Protein AF-A0A0P8XNI1-F1 (afdb_monomer_lite)

Radius of gyration: 15.08 Å; chains: 1; bounding box: 29×15×45 Å

Organism: Pseudomonas fluorescens (NCBI:txid294)

Foldseek 3Di:
DDQDQPPVLVVLVVQLVVLQVCLVPDPDVVSSVVSVVVSVVSVVVNVVSSVVSVVVVCVVVVD

Sequence (63 aa):
MMIEIPPMLLETLGRANELYMHAMVTDDPLKAERLKDDWRIDMIMLMIGLNEAVEAQRNAAGE

Secondary structure (DSSP, 8-state):
---PPPHHHHHHHHHHHHHHHHHHT---HHHHHH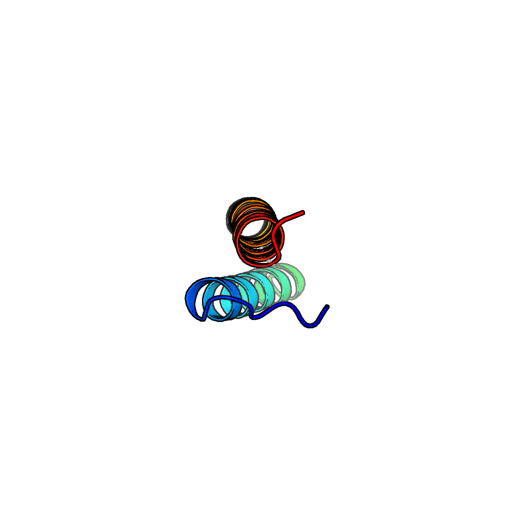HHHHHHHHHHHHHHHHHHHHHHHHHHHT-

pLDDT: mean 92.15, std 8.02, range [61.66, 98.12]

Structure (mmCIF, N/CA/C/O backbone):
data_AF-A0A0P8XNI1-F1
#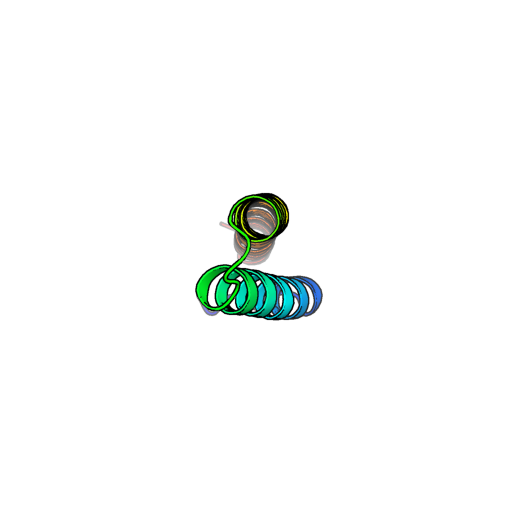
_entry.id   AF-A0A0P8XNI1-F1
#
loop_
_atom_site.group_PDB
_atom_site.id
_atom_site.type_symbol
_atom_site.label_atom_id
_atom_site.label_alt_id
_atom_site.label_comp_id
_atom_site.label_asym_id
_atom_site.label_entity_id
_atom_site.label_seq_id
_atom_site.pdbx_PDB_ins_code
_atom_site.Cartn_x
_atom_site.Cartn_y
_atom_site.Cartn_z
_atom_site.occupancy
_atom_site.B_iso_or_equiv
_atom_site.auth_seq_id
_atom_site.auth_comp_id
_atom_site.auth_asym_id
_atom_site.auth_atom_id
_atom_site.pdbx_PDB_model_num
ATOM 1 N N . MET A 1 1 ? -10.068 -11.118 18.990 1.00 64.06 1 MET A N 1
ATOM 2 C CA . MET A 1 1 ? -10.503 -9.817 18.448 1.00 64.06 1 MET A CA 1
ATOM 3 C C . MET A 1 1 ? -10.463 -9.927 16.933 1.00 64.06 1 MET A C 1
ATOM 5 O O . MET A 1 1 ? -9.413 -10.281 16.412 1.00 64.06 1 MET A O 1
ATOM 9 N N . MET A 1 2 ? -11.599 -9.779 16.248 1.00 70.88 2 MET A N 1
ATOM 10 C CA . MET A 1 2 ? -11.636 -9.738 14.782 1.00 70.88 2 MET A CA 1
ATOM 11 C C . MET A 1 2 ? -11.528 -8.270 14.382 1.00 70.88 2 MET A C 1
ATOM 13 O O . MET A 1 2 ? -12.354 -7.480 14.826 1.00 70.88 2 MET A O 1
ATOM 17 N N . ILE A 1 3 ? -10.495 -7.916 13.615 1.00 74.25 3 ILE A N 1
ATOM 18 C CA . ILE A 1 3 ? -10.273 -6.533 13.199 1.00 74.25 3 ILE A CA 1
ATOM 19 C C . ILE A 1 3 ? -11.067 -6.272 11.929 1.00 74.25 3 ILE A C 1
ATOM 21 O O . ILE A 1 3 ? -10.751 -6.827 10.879 1.00 74.25 3 ILE A O 1
ATOM 25 N N . GLU A 1 4 ? -12.088 -5.424 12.022 1.00 81.56 4 GLU A N 1
ATOM 26 C CA . GLU A 1 4 ? -12.727 -4.859 10.837 1.00 81.56 4 GLU A CA 1
ATOM 27 C C . GLU A 1 4 ? -11.746 -3.917 10.135 1.00 81.56 4 GLU A C 1
ATOM 29 O O . GLU A 1 4 ? -11.297 -2.921 10.704 1.00 81.56 4 GLU A O 1
ATOM 34 N N . ILE A 1 5 ? -11.380 -4.265 8.901 1.00 83.38 5 ILE A N 1
ATOM 35 C CA . ILE A 1 5 ? -10.494 -3.456 8.068 1.00 83.38 5 ILE A CA 1
ATOM 36 C C . ILE A 1 5 ? -11.359 -2.449 7.296 1.00 83.38 5 ILE A C 1
ATOM 38 O O . ILE A 1 5 ? -12.251 -2.875 6.556 1.00 83.38 5 ILE A O 1
ATOM 42 N N . PRO A 1 6 ? -11.104 -1.132 7.415 1.00 86.06 6 PRO A N 1
ATOM 43 C CA . PRO A 1 6 ? -11.792 -0.124 6.618 1.00 86.06 6 PRO A CA 1
ATOM 44 C C . PRO A 1 6 ? -11.709 -0.425 5.108 1.00 86.06 6 PRO A C 1
ATOM 46 O O . PRO A 1 6 ? -10.622 -0.756 4.625 1.00 86.06 6 PRO A O 1
ATOM 49 N N . PRO A 1 7 ? -12.795 -0.244 4.329 1.00 90.19 7 PRO A N 1
ATOM 50 C CA . PRO A 1 7 ? -12.802 -0.517 2.885 1.00 90.19 7 PRO A CA 1
ATOM 51 C C . PRO A 1 7 ? -11.670 0.177 2.115 1.00 90.19 7 PRO A C 1
ATOM 53 O O . PRO A 1 7 ? -11.034 -0.428 1.260 1.00 90.19 7 PRO A O 1
ATOM 56 N N . MET A 1 8 ? -11.339 1.411 2.502 1.00 89.94 8 MET A N 1
ATOM 57 C CA . MET A 1 8 ? -10.230 2.182 1.932 1.00 89.94 8 MET A CA 1
ATOM 58 C C . MET A 1 8 ? -8.863 1.489 2.086 1.00 89.94 8 MET A C 1
ATOM 60 O O . MET A 1 8 ? -8.006 1.607 1.208 1.00 89.94 8 MET A O 1
ATOM 64 N N . LEU A 1 9 ? -8.638 0.741 3.173 1.00 92.31 9 LEU A N 1
ATOM 65 C CA . LEU A 1 9 ? -7.400 -0.026 3.347 1.00 92.31 9 LEU A CA 1
ATOM 66 C C . LEU A 1 9 ? -7.383 -1.268 2.461 1.00 92.31 9 LEU A C 1
ATOM 68 O O . LEU A 1 9 ? -6.332 -1.621 1.942 1.00 92.31 9 LEU A O 1
ATOM 72 N N . LEU A 1 10 ? -8.532 -1.904 2.227 1.00 92.19 10 LEU A N 1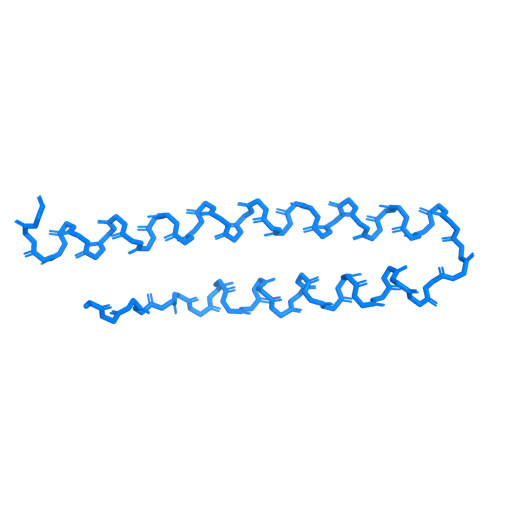
ATOM 73 C CA . LEU A 1 10 ? -8.617 -3.018 1.279 1.00 92.19 10 LEU A CA 1
ATOM 74 C C . LEU A 1 10 ? -8.352 -2.550 -0.158 1.00 92.19 10 LEU A C 1
ATOM 76 O O . LEU A 1 10 ? -7.608 -3.204 -0.885 1.00 92.19 10 LEU A O 1
ATOM 80 N N . GLU A 1 11 ? -8.891 -1.395 -0.549 1.00 94.31 11 GLU A N 1
ATOM 81 C CA . GLU A 1 11 ? -8.616 -0.782 -1.855 1.00 94.31 11 GLU A CA 1
ATOM 82 C C . GLU A 1 11 ? -7.135 -0.419 -2.0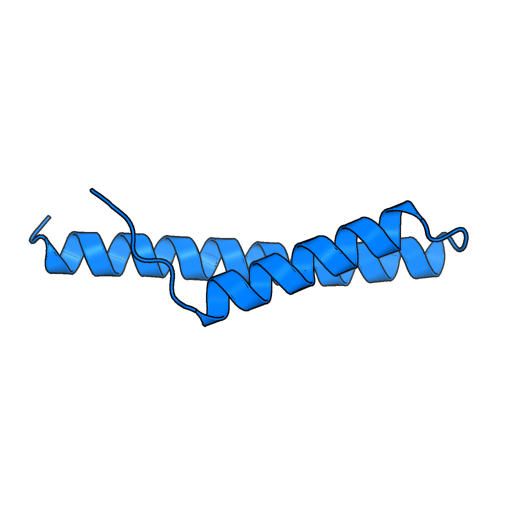12 1.00 94.31 11 GLU A C 1
ATOM 84 O O . GLU A 1 11 ? -6.516 -0.733 -3.031 1.00 94.31 11 GLU A O 1
ATOM 89 N N . THR A 1 12 ? -6.537 0.182 -0.980 1.00 95.31 12 THR A N 1
ATOM 90 C CA . THR A 1 12 ? -5.106 0.521 -0.981 1.00 95.31 12 THR A CA 1
ATOM 91 C C . THR A 1 12 ? -4.235 -0.738 -1.055 1.00 95.31 12 THR A C 1
ATOM 93 O O . THR A 1 12 ? -3.233 -0.747 -1.765 1.00 95.31 12 THR A O 1
ATOM 96 N N . LEU A 1 13 ? -4.634 -1.829 -0.392 1.00 95.31 13 LEU A N 1
ATOM 97 C CA . LEU A 1 13 ? -3.938 -3.116 -0.461 1.00 95.31 13 LEU A CA 1
ATOM 98 C C . LEU A 1 13 ? -3.996 -3.710 -1.870 1.00 95.31 13 LEU A C 1
ATOM 100 O O . LEU A 1 13 ? -2.983 -4.200 -2.368 1.00 95.31 13 LEU A O 1
ATOM 104 N N . GLY A 1 14 ? -5.160 -3.639 -2.521 1.00 96.12 14 GLY A N 1
ATOM 105 C CA . GLY A 1 14 ? -5.325 -4.054 -3.913 1.00 96.12 14 GLY A CA 1
ATOM 106 C C . GLY A 1 14 ? -4.387 -3.288 -4.845 1.00 96.12 14 GLY A C 1
ATOM 107 O O . GLY A 1 14 ? -3.609 -3.904 -5.574 1.00 96.12 14 GLY A O 1
ATOM 108 N N . ARG A 1 15 ? -4.379 -1.953 -4.738 1.00 96.38 15 ARG A N 1
ATOM 109 C CA . ARG A 1 15 ? -3.499 -1.078 -5.526 1.00 96.38 15 ARG A CA 1
ATOM 110 C C . ARG A 1 15 ? -2.017 -1.372 -5.286 1.00 96.38 15 ARG A C 1
ATOM 112 O O . ARG A 1 15 ? -1.261 -1.504 -6.246 1.00 96.38 15 ARG A O 1
ATOM 119 N N . ALA A 1 16 ? -1.603 -1.543 -4.030 1.00 97.31 16 ALA A N 1
ATOM 120 C CA . ALA A 1 16 ? -0.226 -1.898 -3.694 1.00 97.31 16 ALA A CA 1
ATOM 121 C C . ALA A 1 16 ? 0.184 -3.234 -4.340 1.00 97.31 16 ALA A C 1
ATOM 123 O O . ALA A 1 16 ? 1.267 -3.346 -4.918 1.00 97.31 16 ALA A O 1
ATOM 124 N N . ASN A 1 17 ? -0.691 -4.242 -4.298 1.00 97.12 17 ASN A N 1
ATOM 125 C CA . ASN A 1 17 ? -0.437 -5.525 -4.951 1.00 97.12 17 ASN A CA 1
ATOM 126 C C . ASN A 1 17 ? -0.268 -5.378 -6.468 1.00 97.12 17 ASN A C 1
ATOM 128 O O . ASN A 1 17 ? 0.656 -5.958 -7.038 1.00 97.12 17 ASN A O 1
ATOM 132 N N . GLU A 1 18 ? -1.129 -4.597 -7.120 1.00 97.56 18 GLU A N 1
ATOM 133 C CA . GLU A 1 18 ? -1.022 -4.317 -8.553 1.00 97.56 18 GLU A CA 1
ATOM 134 C C . GLU A 1 18 ? 0.309 -3.634 -8.883 1.00 97.56 18 GLU A C 1
ATOM 136 O O . GLU A 1 18 ? 1.041 -4.112 -9.749 1.00 97.56 18 GLU A O 1
ATOM 141 N N . LEU A 1 19 ? 0.686 -2.585 -8.149 1.00 97.75 19 LEU A N 1
ATOM 142 C CA . LEU A 1 19 ? 1.957 -1.881 -8.351 1.00 97.75 19 LEU A CA 1
ATOM 143 C C . LEU A 1 19 ? 3.160 -2.819 -8.226 1.00 97.75 19 LEU A C 1
ATOM 145 O O . LEU A 1 19 ? 4.046 -2.806 -9.085 1.00 97.75 19 LEU A O 1
ATOM 149 N N . TYR A 1 20 ? 3.172 -3.675 -7.201 1.00 97.06 20 TYR A N 1
ATOM 150 C CA . TYR A 1 20 ? 4.244 -4.647 -7.002 1.00 97.06 20 TYR A CA 1
ATOM 151 C C . TYR A 1 20 ? 4.317 -5.660 -8.151 1.00 97.06 20 TYR A C 1
ATOM 153 O O . TYR A 1 20 ? 5.389 -5.879 -8.718 1.00 97.06 20 TYR A O 1
ATOM 161 N N . MET A 1 21 ? 3.181 -6.239 -8.548 1.00 97.88 21 MET A N 1
ATOM 162 C CA . MET A 1 21 ? 3.127 -7.191 -9.661 1.00 97.88 21 MET A CA 1
ATOM 163 C C . MET A 1 21 ? 3.584 -6.553 -10.973 1.00 97.88 21 MET A C 1
ATOM 165 O O . MET A 1 21 ? 4.374 -7.152 -11.703 1.00 97.88 21 MET A O 1
ATOM 169 N N . HIS A 1 22 ? 3.153 -5.321 -11.248 1.00 97.81 22 HIS A N 1
ATOM 170 C CA . HIS A 1 22 ? 3.583 -4.565 -12.419 1.00 97.81 22 HIS A CA 1
ATOM 171 C C . HIS A 1 22 ? 5.088 -4.278 -12.388 1.00 97.81 22 HIS A C 1
ATOM 173 O O . HIS A 1 22 ? 5.756 -4.438 -13.409 1.00 97.81 22 HIS A O 1
ATOM 179 N N . ALA A 1 23 ? 5.649 -3.906 -11.234 1.00 97.19 23 ALA A N 1
ATOM 180 C CA . ALA A 1 23 ? 7.085 -3.680 -11.089 1.00 97.19 23 ALA A CA 1
ATOM 181 C C . ALA A 1 23 ? 7.909 -4.949 -11.366 1.00 97.19 23 ALA A C 1
ATOM 183 O O . ALA A 1 23 ? 8.988 -4.858 -11.946 1.00 97.19 23 ALA A O 1
ATOM 184 N N . MET A 1 24 ? 7.400 -6.125 -10.983 1.00 96.62 24 MET A N 1
ATOM 185 C CA . MET A 1 24 ? 8.089 -7.412 -11.150 1.00 96.62 24 MET A CA 1
ATOM 186 C C . MET A 1 24 ? 8.146 -7.906 -12.599 1.00 96.62 24 MET A C 1
ATOM 188 O O . MET A 1 24 ? 9.052 -8.661 -12.942 1.00 96.62 24 MET A O 1
ATOM 192 N N . VAL A 1 25 ? 7.197 -7.493 -13.441 1.00 97.19 25 VAL A N 1
ATOM 193 C CA . VAL A 1 25 ? 7.127 -7.886 -14.861 1.00 97.19 25 VAL A CA 1
ATOM 194 C C . VAL A 1 25 ? 7.575 -6.771 -15.812 1.00 97.19 25 VAL A C 1
ATOM 196 O O . VAL A 1 25 ? 7.469 -6.913 -17.026 1.00 97.19 25 VAL A O 1
ATOM 199 N N . THR A 1 26 ? 8.027 -5.634 -15.276 1.00 96.12 26 THR A N 1
ATOM 200 C CA . THR A 1 26 ? 8.486 -4.496 -16.077 1.00 96.12 26 THR A CA 1
ATOM 201 C C . THR A 1 26 ? 9.960 -4.663 -16.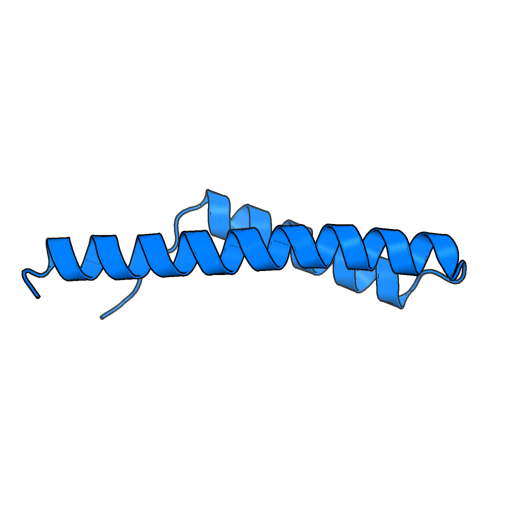444 1.00 96.12 26 THR A C 1
ATOM 203 O O . THR A 1 26 ? 10.818 -4.676 -15.566 1.00 96.12 26 THR A O 1
ATOM 206 N N . ASP A 1 27 ? 10.254 -4.700 -17.745 1.00 97.06 27 ASP A N 1
ATOM 207 C CA . ASP A 1 27 ? 11.627 -4.841 -18.259 1.00 97.06 27 ASP A CA 1
ATOM 208 C C . ASP A 1 27 ? 12.460 -3.548 -18.176 1.00 97.06 27 ASP A C 1
ATOM 210 O O . ASP A 1 27 ? 13.687 -3.594 -18.224 1.00 97.06 27 ASP A O 1
ATOM 214 N N . ASP A 1 28 ? 11.810 -2.384 -18.063 1.00 98.00 28 ASP A N 1
ATOM 215 C CA . ASP A 1 28 ? 12.468 -1.080 -17.903 1.00 98.00 28 ASP A CA 1
ATOM 216 C C . ASP A 1 28 ? 12.844 -0.847 -16.424 1.00 98.00 28 ASP A C 1
ATOM 218 O O . ASP A 1 28 ? 11.947 -0.625 -15.600 1.00 98.00 28 ASP A O 1
ATOM 222 N N . PRO A 1 29 ? 14.144 -0.821 -16.065 1.00 96.31 29 PRO A N 1
ATOM 223 C CA . PRO A 1 29 ? 14.570 -0.679 -14.675 1.00 96.31 29 PRO A CA 1
ATOM 224 C C . PRO A 1 29 ? 14.141 0.643 -14.029 1.00 96.31 29 PRO A C 1
ATOM 226 O O . PRO A 1 29 ? 13.829 0.668 -12.840 1.00 96.31 29 PRO A O 1
ATOM 229 N N . LEU A 1 30 ? 14.100 1.743 -14.791 1.00 97.69 30 LEU A N 1
ATOM 230 C CA . LEU A 1 30 ? 13.699 3.053 -14.267 1.00 97.69 30 LEU A CA 1
ATOM 231 C C . LEU A 1 30 ? 12.201 3.080 -13.976 1.00 97.69 30 LEU A C 1
ATOM 233 O O . LEU A 1 30 ? 11.770 3.619 -12.957 1.00 97.69 30 LEU A O 1
ATOM 237 N N . LYS A 1 31 ? 11.400 2.486 -14.863 1.00 97.75 31 LYS A N 1
ATOM 238 C CA . LYS A 1 31 ? 9.960 2.347 -14.647 1.00 97.75 31 LYS A CA 1
ATOM 239 C C . LYS A 1 31 ? 9.660 1.393 -13.489 1.00 97.75 31 LYS A C 1
ATOM 241 O O . LYS A 1 31 ? 8.794 1.701 -12.675 1.00 97.75 31 LYS A O 1
ATOM 246 N N . ALA A 1 32 ? 10.384 0.279 -13.388 1.00 97.94 32 ALA A N 1
ATOM 247 C CA . ALA A 1 32 ? 10.239 -0.671 -12.291 1.00 97.94 32 ALA A CA 1
ATOM 248 C C . ALA A 1 32 ? 10.562 -0.030 -10.933 1.00 97.94 32 ALA A C 1
ATOM 250 O O . ALA A 1 32 ? 9.839 -0.270 -9.969 1.00 97.94 32 ALA A O 1
ATOM 251 N N . GLU A 1 33 ? 11.597 0.814 -10.847 1.00 97.88 33 GLU A N 1
ATOM 252 C CA . GLU A 1 33 ? 11.920 1.501 -9.590 1.00 97.88 33 GLU A CA 1
ATOM 253 C C . GLU A 1 33 ? 10.852 2.528 -9.202 1.00 97.88 33 GLU A C 1
ATOM 255 O O . GLU A 1 33 ? 10.435 2.549 -8.050 1.00 97.88 33 GLU A O 1
ATOM 260 N N . ARG A 1 34 ? 10.309 3.290 -10.163 1.00 97.81 34 ARG A N 1
ATOM 261 C CA . ARG A 1 34 ? 9.183 4.205 -9.893 1.00 97.81 34 ARG A CA 1
ATOM 262 C C . ARG A 1 34 ? 7.948 3.471 -9.368 1.00 97.81 34 ARG A C 1
ATOM 264 O O . ARG A 1 34 ? 7.352 3.906 -8.394 1.00 97.81 34 ARG A O 1
ATOM 271 N N . LEU A 1 35 ? 7.601 2.328 -9.964 1.00 98.12 35 LEU A N 1
ATOM 272 C CA . LEU A 1 35 ? 6.486 1.502 -9.485 1.00 98.12 35 LEU A CA 1
ATOM 273 C C . LEU A 1 35 ? 6.735 0.962 -8.068 1.00 98.12 35 LEU A C 1
ATOM 275 O O . LEU A 1 35 ? 5.799 0.854 -7.278 1.00 98.12 35 LEU A O 1
ATOM 279 N N . LYS A 1 36 ? 7.990 0.641 -7.723 1.00 97.62 36 LYS A N 1
ATOM 280 C CA . LYS A 1 36 ? 8.363 0.258 -6.353 1.00 97.62 36 LYS A CA 1
ATOM 281 C C . LYS A 1 36 ? 8.279 1.432 -5.384 1.00 97.62 36 LYS A C 1
ATOM 283 O O . LYS A 1 36 ? 7.898 1.212 -4.240 1.00 97.62 36 LYS A O 1
ATOM 288 N N . ASP A 1 37 ? 8.623 2.644 -5.806 1.00 98.00 37 ASP A N 1
ATOM 289 C CA . ASP A 1 37 ? 8.458 3.848 -4.987 1.00 98.00 37 ASP A CA 1
ATOM 290 C C . ASP A 1 37 ? 6.981 4.121 -4.689 1.00 98.00 37 ASP A C 1
ATOM 292 O O . ASP A 1 37 ? 6.619 4.287 -3.524 1.00 98.00 37 ASP A O 1
ATOM 296 N N . ASP A 1 38 ? 6.118 4.053 -5.704 1.00 97.50 38 ASP A N 1
ATOM 297 C CA . ASP A 1 38 ? 4.668 4.191 -5.531 1.00 97.50 38 ASP A CA 1
ATOM 298 C C . ASP A 1 38 ? 4.116 3.093 -4.600 1.00 97.50 38 ASP A C 1
ATOM 300 O O . ASP A 1 38 ? 3.372 3.372 -3.658 1.00 97.50 38 ASP A O 1
ATOM 304 N N . TRP A 1 39 ? 4.561 1.843 -4.785 1.00 97.94 39 TRP A N 1
ATOM 305 C CA . TRP A 1 39 ? 4.222 0.729 -3.893 1.00 97.94 39 TRP A CA 1
ATOM 306 C C . TRP A 1 39 ? 4.658 0.982 -2.441 1.00 97.94 39 TRP A C 1
ATOM 308 O O . TRP A 1 39 ? 3.894 0.714 -1.513 1.00 97.94 39 TRP A O 1
ATOM 318 N N . ARG A 1 40 ? 5.869 1.513 -2.214 1.00 97.62 40 ARG A N 1
ATOM 319 C CA . ARG A 1 40 ? 6.371 1.836 -0.864 1.00 97.62 40 ARG A CA 1
ATOM 320 C C . ARG A 1 40 ? 5.483 2.873 -0.179 1.00 97.62 40 ARG A C 1
ATOM 322 O O . ARG A 1 40 ? 5.217 2.733 1.013 1.00 97.62 40 ARG A O 1
ATOM 329 N N . ILE A 1 41 ? 5.018 3.885 -0.914 1.00 96.56 41 ILE A N 1
ATOM 330 C CA . ILE A 1 41 ? 4.113 4.915 -0.384 1.00 96.56 41 ILE A CA 1
ATOM 331 C C . ILE A 1 41 ? 2.786 4.281 0.049 1.00 96.56 41 ILE A C 1
ATOM 333 O O . ILE A 1 41 ? 2.355 4.487 1.185 1.00 96.56 41 ILE A O 1
ATOM 337 N N . ASP A 1 42 ? 2.187 3.446 -0.801 1.00 95.50 42 ASP A N 1
ATOM 338 C CA . ASP A 1 42 ? 0.935 2.752 -0.479 1.00 95.50 42 ASP A CA 1
ATOM 339 C C . ASP A 1 42 ? 1.079 1.822 0.733 1.00 95.50 42 ASP A C 1
ATOM 341 O O . ASP A 1 42 ? 0.206 1.787 1.602 1.00 95.50 42 ASP A O 1
ATOM 345 N N . MET A 1 43 ? 2.206 1.115 0.849 1.00 97.19 43 MET A N 1
ATOM 346 C CA . MET A 1 43 ? 2.502 0.269 2.008 1.00 97.19 43 MET A CA 1
ATOM 347 C C . MET A 1 43 ? 2.622 1.068 3.309 1.00 97.19 43 MET A C 1
ATOM 349 O O . MET A 1 43 ? 2.157 0.608 4.353 1.00 97.19 43 MET A O 1
ATOM 353 N N . ILE A 1 44 ? 3.210 2.266 3.272 1.00 96.25 44 ILE A N 1
ATOM 354 C CA . ILE A 1 44 ? 3.267 3.152 4.444 1.00 96.25 44 ILE A CA 1
ATOM 355 C C . ILE A 1 44 ? 1.854 3.581 4.851 1.00 96.25 44 ILE A C 1
ATOM 357 O O . ILE A 1 44 ? 1.511 3.492 6.031 1.00 96.25 44 ILE A O 1
ATOM 361 N N . MET A 1 45 ? 1.017 3.985 3.891 1.00 93.62 45 MET A N 1
ATOM 362 C CA . MET A 1 45 ? -0.376 4.360 4.164 1.00 93.62 45 MET A CA 1
ATOM 363 C C . MET A 1 45 ? -1.179 3.194 4.750 1.00 93.62 45 MET A C 1
ATOM 365 O O . MET A 1 45 ? -1.932 3.388 5.704 1.00 93.62 45 MET A O 1
ATOM 369 N N . LEU A 1 46 ? -0.976 1.978 4.235 1.00 95.50 46 LEU A N 1
ATOM 370 C CA . LEU A 1 46 ? -1.586 0.762 4.771 1.00 95.50 46 LEU A CA 1
ATOM 371 C C . LEU A 1 46 ? -1.199 0.518 6.226 1.00 95.50 46 LEU A C 1
ATOM 373 O O . LEU A 1 46 ? -2.075 0.266 7.047 1.00 95.50 46 LEU A O 1
ATOM 377 N N . MET A 1 47 ? 0.089 0.611 6.563 1.00 94.94 47 MET A N 1
ATOM 378 C CA . MET A 1 47 ? 0.548 0.397 7.939 1.00 94.94 47 MET A CA 1
ATOM 379 C C . MET A 1 47 ? -0.021 1.437 8.907 1.00 94.94 47 MET A C 1
ATOM 381 O O . MET A 1 47 ? -0.454 1.071 9.998 1.00 94.94 47 MET A O 1
ATOM 385 N N . ILE A 1 48 ? -0.051 2.712 8.509 1.00 94.62 48 ILE A N 1
ATOM 386 C CA . ILE A 1 48 ? -0.631 3.785 9.328 1.00 94.62 48 ILE A CA 1
ATOM 387 C C . ILE A 1 48 ? -2.115 3.509 9.570 1.00 94.62 48 ILE A C 1
ATOM 389 O O . ILE A 1 48 ? -2.541 3.432 10.718 1.00 94.62 48 ILE A O 1
ATOM 393 N N . GLY A 1 49 ? -2.888 3.275 8.508 1.00 92.25 49 GLY A N 1
ATOM 394 C CA . GLY A 1 49 ? -4.322 3.050 8.647 1.00 92.25 49 GLY A CA 1
ATOM 395 C C . GLY A 1 49 ? -4.672 1.761 9.396 1.00 92.25 49 GLY A C 1
ATOM 396 O O . GLY A 1 49 ? -5.662 1.724 10.124 1.00 92.25 49 GLY A O 1
ATOM 397 N N . LEU A 1 50 ? -3.860 0.704 9.273 1.00 92.31 50 LEU A N 1
ATOM 398 C CA . LEU A 1 50 ? -4.035 -0.518 10.065 1.00 92.31 50 LEU A CA 1
ATOM 399 C C . LEU A 1 50 ? -3.779 -0.263 11.553 1.00 92.31 50 LEU A C 1
ATOM 401 O O . LEU A 1 50 ? -4.542 -0.757 12.381 1.00 92.31 50 LEU A O 1
ATOM 405 N N . ASN A 1 51 ? -2.753 0.521 11.897 1.00 92.75 51 ASN A N 1
ATOM 406 C CA . ASN A 1 51 ? -2.503 0.911 13.285 1.00 92.75 51 ASN A CA 1
ATOM 407 C C . ASN A 1 51 ? -3.671 1.731 13.846 1.00 92.75 51 ASN A C 1
ATOM 409 O O . ASN A 1 51 ? -4.169 1.412 14.922 1.00 92.75 51 ASN A O 1
ATOM 413 N N . GLU A 1 52 ? -4.166 2.714 13.092 1.00 92.25 52 GLU A N 1
ATOM 414 C CA . GLU A 1 52 ? -5.333 3.511 13.489 1.00 92.25 52 GLU A CA 1
ATOM 415 C C . GLU A 1 52 ? -6.585 2.638 13.685 1.00 92.25 52 GLU A C 1
ATOM 417 O O . GLU A 1 52 ? -7.313 2.806 14.664 1.00 92.25 52 GLU A O 1
ATOM 422 N N . ALA A 1 53 ? -6.824 1.660 12.804 1.00 90.31 53 ALA A N 1
ATOM 423 C CA . ALA A 1 53 ? -7.948 0.731 12.928 1.00 90.31 53 ALA A CA 1
ATOM 424 C C . ALA A 1 53 ? -7.834 -0.165 14.176 1.00 90.31 53 ALA A C 1
ATOM 426 O O . ALA A 1 53 ? -8.830 -0.395 14.867 1.00 90.31 53 ALA A O 1
ATOM 427 N N . VAL A 1 54 ? -6.626 -0.647 14.490 1.00 91.06 54 VAL A N 1
ATOM 428 C CA . VAL A 1 54 ? -6.344 -1.416 15.715 1.00 91.06 54 VAL A CA 1
ATOM 429 C C . VAL A 1 54 ? -6.602 -0.560 16.956 1.00 91.06 54 VAL A C 1
ATOM 431 O O . VAL A 1 54 ? -7.278 -1.011 17.881 1.00 91.06 54 VAL A O 1
ATOM 434 N N . GLU A 1 55 ? -6.079 0.666 16.991 1.00 91.25 55 GLU A N 1
ATOM 435 C CA . GLU A 1 55 ? -6.243 1.583 18.124 1.00 91.25 55 GLU A CA 1
ATOM 436 C C . GLU A 1 55 ? -7.710 1.961 18.340 1.00 91.25 55 GLU A C 1
ATOM 438 O O . GLU A 1 55 ? -8.203 1.900 19.467 1.00 91.25 55 GLU A O 1
ATOM 443 N N . ALA A 1 56 ? -8.441 2.274 17.268 1.00 88.81 56 ALA A N 1
ATOM 444 C CA . ALA A 1 56 ? -9.866 2.584 17.339 1.00 88.81 56 ALA A CA 1
ATOM 445 C C . ALA A 1 56 ? -10.678 1.432 17.952 1.00 88.81 56 ALA A C 1
ATOM 447 O O . ALA A 1 56 ? -11.576 1.667 18.762 1.00 88.81 56 ALA A O 1
ATOM 448 N N . GLN A 1 57 ? -10.347 0.186 17.609 1.00 86.94 57 GLN A N 1
ATOM 449 C CA . GLN A 1 57 ? -11.034 -0.981 18.157 1.00 86.94 57 GLN A CA 1
ATOM 450 C C . GLN A 1 57 ? -10.661 -1.279 19.607 1.00 86.94 57 GLN A C 1
ATOM 452 O O . GLN A 1 57 ? -11.546 -1.648 20.376 1.00 86.94 57 GLN A O 1
ATOM 457 N N . ARG A 1 58 ? -9.398 -1.085 20.005 1.00 88.69 58 ARG A N 1
ATOM 458 C CA . ARG A 1 58 ? -8.991 -1.182 21.419 1.00 88.69 58 ARG A CA 1
ATOM 459 C C . ARG A 1 58 ? -9.758 -0.185 22.280 1.00 88.69 58 ARG A C 1
ATOM 461 O O . ARG A 1 58 ? -10.412 -0.581 23.242 1.00 88.69 58 ARG A O 1
ATOM 468 N N . ASN A 1 59 ? -9.804 1.070 21.831 1.00 88.12 59 ASN A N 1
ATOM 469 C CA . ASN A 1 59 ? -10.558 2.129 22.498 1.00 88.12 59 ASN A CA 1
ATOM 470 C C . ASN A 1 59 ? -12.058 1.795 22.593 1.00 88.12 59 ASN A C 1
ATOM 472 O O . ASN A 1 59 ? -12.689 2.053 23.615 1.00 88.12 59 ASN A O 1
ATOM 476 N N . ALA A 1 60 ? -12.642 1.201 21.544 1.00 85.75 60 ALA A N 1
ATOM 477 C CA . ALA A 1 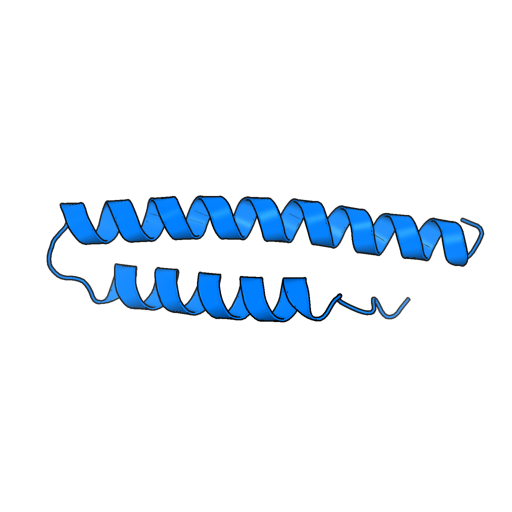60 ? -14.041 0.769 21.546 1.00 85.75 60 ALA A CA 1
ATOM 478 C C . ALA A 1 60 ? -14.301 -0.443 22.462 1.00 85.75 60 ALA A C 1
ATOM 480 O O . ALA A 1 60 ? -15.396 -0.573 23.010 1.00 85.75 60 ALA A O 1
ATOM 481 N N . ALA A 1 61 ? -13.308 -1.318 22.640 1.00 84.56 61 ALA A N 1
ATOM 482 C CA . ALA A 1 61 ? -13.365 -2.462 23.547 1.00 84.56 61 ALA A CA 1
ATOM 483 C C . ALA A 1 61 ? -13.149 -2.081 25.026 1.00 84.56 61 ALA A C 1
ATOM 485 O O . ALA A 1 61 ? -13.389 -2.913 25.901 1.00 84.56 61 ALA A O 1
ATOM 486 N N . GLY A 1 62 ? -12.746 -0.836 25.312 1.00 75.31 62 GLY A N 1
ATOM 487 C CA . GLY A 1 62 ? -12.451 -0.361 26.665 1.00 75.31 62 GLY A CA 1
ATOM 488 C C . GLY A 1 62 ? -11.116 -0.864 27.226 1.00 75.31 62 GLY A C 1
ATOM 489 O O . GLY A 1 62 ? -10.962 -0.896 28.447 1.00 75.31 62 GLY A O 1
ATOM 490 N N . GLU A 1 63 ? -10.194 -1.279 26.348 1.00 61.66 63 GLU A N 1
ATOM 491 C CA . GLU A 1 63 ? -8.773 -1.516 26.663 1.00 61.66 63 GLU A CA 1
ATOM 492 C C . GLU A 1 63 ? -7.986 -0.200 26.633 1.00 61.66 63 GLU A C 1
ATOM 494 O O . GLU A 1 63 ? -7.127 -0.019 27.526 1.00 61.66 63 GLU A O 1
#